Protein AF-A0A940UU34-F1 (afdb_monomer)

Secondary structure (DSSP, 8-state):
------------PPEEP-----SS-EEEEEEEEEHHHHHHHTTT-HHHHHHHH---EEE-SSEEEEEESSGGGGHHHHHHHHHTT--SSSSSP-EEEEEEEEETTEEE----S---S-EEEEE-TT--EEEEETTSPP------

Sequence (144 aa):
METSETTVIPQDRMILFLPVELGIVITCNTLLVKMESLHQKCNGDLLGFFKETGCCWDMNGTLCSAAAMTLGDLDECFEALGRRGMQCASAPVDFYVVSQAASPSGWESCCETLDDGEIEYYHDEDHRPCARLKTAPIRERRSL

Structure (mmCIF, N/CA/C/O backbone):
data_AF-A0A940UU34-F1
#
_entry.id   AF-A0A940UU34-F1
#
loop_
_atom_site.group_PDB
_atom_site.id
_atom_site.type_symbol
_atom_site.label_atom_id
_atom_site.label_alt_id
_atom_site.label_comp_id
_atom_site.label_asym_id
_atom_site.lab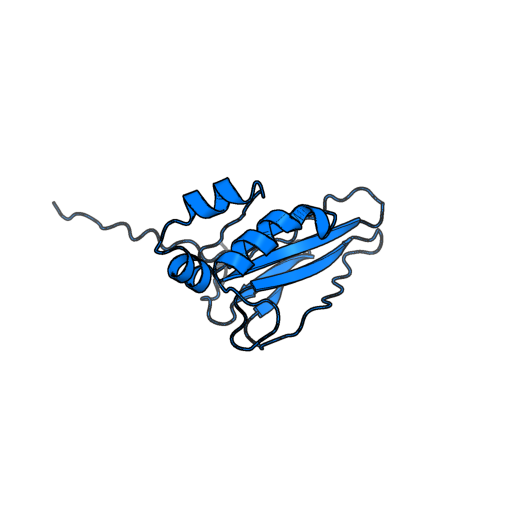el_entity_id
_atom_site.label_seq_id
_atom_site.pdbx_PDB_ins_code
_atom_site.Cartn_x
_atom_site.Cartn_y
_atom_site.Cartn_z
_atom_site.occupancy
_atom_site.B_iso_or_equiv
_atom_site.auth_seq_id
_atom_site.auth_comp_id
_atom_site.auth_asym_id
_atom_site.auth_atom_id
_atom_site.pdbx_PDB_model_num
ATOM 1 N N . MET A 1 1 ? 10.502 -2.574 43.153 1.00 38.62 1 MET A N 1
ATOM 2 C CA . MET A 1 1 ? 10.464 -3.365 41.909 1.00 38.62 1 MET A CA 1
ATOM 3 C C . MET A 1 1 ? 9.564 -2.586 40.973 1.00 38.62 1 MET A C 1
ATOM 5 O O . MET A 1 1 ? 8.355 -2.724 41.053 1.00 38.62 1 MET A O 1
ATOM 9 N N . GLU A 1 2 ? 10.139 -1.635 40.242 1.00 35.12 2 GLU A N 1
ATOM 10 C CA . GLU A 1 2 ? 9.393 -0.816 39.284 1.00 35.12 2 GLU A CA 1
ATOM 11 C C . GLU A 1 2 ? 9.433 -1.543 37.944 1.00 35.12 2 GLU A C 1
ATOM 13 O O . GLU A 1 2 ? 10.502 -1.851 37.417 1.00 35.12 2 GLU A O 1
ATOM 18 N N . THR A 1 3 ? 8.259 -1.917 37.449 1.00 40.69 3 THR A N 1
ATOM 19 C CA . THR A 1 3 ? 8.083 -2.487 36.120 1.00 40.69 3 THR A CA 1
ATOM 20 C C . THR A 1 3 ? 8.267 -1.365 35.112 1.00 40.69 3 THR A C 1
ATOM 22 O O . THR A 1 3 ? 7.360 -0.563 34.908 1.00 40.69 3 THR A O 1
ATOM 25 N N . SER A 1 4 ? 9.449 -1.289 34.502 1.00 41.03 4 SER A N 1
ATOM 26 C CA . SER A 1 4 ? 9.652 -0.484 33.302 1.00 41.03 4 SER A CA 1
ATOM 27 C C . SER A 1 4 ? 8.751 -1.036 32.203 1.00 41.03 4 SER A C 1
ATOM 29 O O . SER A 1 4 ? 9.081 -2.035 31.559 1.00 41.03 4 SER A O 1
ATOM 31 N N . GLU A 1 5 ? 7.598 -0.402 32.004 1.00 41.56 5 GLU A N 1
ATOM 32 C CA . GLU A 1 5 ? 6.818 -0.553 30.784 1.00 41.56 5 GLU A CA 1
ATOM 33 C C . GLU A 1 5 ? 7.712 -0.099 29.633 1.00 41.56 5 GLU A C 1
ATOM 35 O O . GLU A 1 5 ? 7.965 1.084 29.413 1.00 41.56 5 GLU A O 1
ATOM 40 N N . THR A 1 6 ? 8.290 -1.076 28.940 1.00 35.28 6 THR A N 1
ATOM 41 C CA . THR A 1 6 ? 8.998 -0.822 27.695 1.00 35.28 6 THR A CA 1
ATOM 42 C C . THR A 1 6 ? 7.917 -0.571 26.663 1.00 35.28 6 THR A C 1
ATOM 44 O O . THR A 1 6 ? 7.413 -1.507 26.047 1.00 35.28 6 THR A O 1
ATOM 47 N N . THR A 1 7 ? 7.510 0.687 26.514 1.00 36.75 7 THR A N 1
ATOM 48 C CA . THR A 1 7 ? 6.676 1.109 25.394 1.00 36.75 7 THR A CA 1
ATOM 49 C C . THR A 1 7 ? 7.500 0.884 24.134 1.00 36.75 7 THR A C 1
ATOM 51 O O . THR A 1 7 ? 8.346 1.699 23.764 1.00 36.75 7 THR A O 1
ATOM 54 N N . VAL A 1 8 ? 7.318 -0.277 23.506 1.00 37.50 8 VAL A N 1
ATOM 55 C CA . VAL A 1 8 ? 7.815 -0.539 22.160 1.00 37.50 8 VAL A CA 1
ATOM 56 C C . VAL A 1 8 ? 7.022 0.396 21.265 1.00 37.50 8 VAL A C 1
ATOM 58 O O . VAL A 1 8 ? 5.910 0.077 20.863 1.00 37.50 8 VAL A O 1
ATOM 61 N N . ILE A 1 9 ? 7.560 1.589 21.019 1.00 43.22 9 ILE A N 1
ATOM 62 C CA . ILE A 1 9 ? 7.050 2.469 19.974 1.00 43.22 9 ILE A CA 1
ATOM 63 C C . ILE A 1 9 ? 7.195 1.655 18.681 1.00 43.22 9 ILE A C 1
ATOM 65 O O . ILE A 1 9 ? 8.337 1.320 18.331 1.00 43.22 9 ILE A O 1
ATOM 69 N N . PRO A 1 10 ? 6.094 1.272 18.004 1.00 42.56 10 PRO A N 1
ATOM 70 C CA . PRO A 1 10 ? 6.175 0.677 16.680 1.00 42.56 10 PRO A CA 1
ATOM 71 C C . PRO A 1 10 ? 6.988 1.651 15.840 1.00 42.56 10 PRO A C 1
ATOM 73 O O . PRO A 1 10 ? 6.679 2.838 15.776 1.00 42.56 10 PRO A O 1
ATOM 76 N N . GLN A 1 11 ? 8.134 1.196 15.349 1.00 48.06 11 GLN A N 1
ATOM 77 C CA . GLN A 1 11 ? 9.069 2.082 14.682 1.00 48.06 11 GLN A CA 1
ATOM 78 C C . GLN A 1 11 ? 8.444 2.500 13.359 1.00 48.06 11 GLN A C 1
ATOM 80 O O . GLN A 1 11 ? 8.563 1.711 12.430 1.00 48.06 11 GLN A O 1
ATOM 85 N N . ASP A 1 12 ? 7.849 3.700 13.296 1.00 50.97 12 ASP A N 1
ATOM 86 C CA . ASP A 1 12 ? 7.431 4.396 12.068 1.00 50.97 12 ASP A CA 1
ATOM 87 C C . ASP A 1 12 ? 8.623 4.529 11.123 1.00 50.97 12 ASP A C 1
ATOM 89 O O . ASP A 1 12 ? 9.377 5.503 11.110 1.00 50.97 12 ASP A O 1
ATOM 93 N N . ARG A 1 13 ? 8.869 3.437 10.406 1.00 52.34 13 ARG A N 1
ATOM 94 C CA . ARG A 1 13 ? 9.904 3.292 9.390 1.00 52.34 13 ARG A CA 1
ATOM 95 C C . ARG A 1 13 ? 9.350 3.763 8.054 1.00 52.34 13 ARG A C 1
ATOM 97 O O . ARG A 1 13 ? 8.184 4.079 7.900 1.00 52.34 13 ARG A O 1
ATOM 104 N N . MET A 1 14 ? 10.212 3.832 7.069 1.00 57.31 14 MET A N 1
ATOM 105 C CA . MET A 1 14 ? 9.874 4.192 5.698 1.00 57.31 14 MET A CA 1
ATOM 106 C C . MET A 1 14 ? 9.458 2.906 4.977 1.00 57.31 14 MET A C 1
ATOM 108 O O . MET A 1 14 ? 10.120 1.890 5.192 1.00 57.31 14 MET A O 1
ATOM 112 N N . ILE A 1 15 ? 8.385 2.910 4.176 1.00 61.50 15 ILE A N 1
ATOM 113 C CA . ILE A 1 15 ? 8.103 1.751 3.312 1.00 61.50 15 ILE A CA 1
ATOM 114 C C . ILE A 1 15 ? 8.995 1.858 2.084 1.00 61.50 15 ILE A C 1
ATOM 116 O O . ILE A 1 15 ? 8.912 2.842 1.346 1.00 61.50 15 ILE A O 1
ATOM 120 N N . LEU A 1 16 ? 9.853 0.855 1.906 1.00 56.16 16 LEU A N 1
ATOM 121 C CA . LEU A 1 16 ? 10.743 0.720 0.760 1.00 56.16 16 LEU A CA 1
ATOM 122 C C . LEU A 1 16 ? 9.985 0.078 -0.397 1.00 56.16 16 LEU A C 1
ATOM 124 O O . LEU A 1 16 ? 9.414 -1.002 -0.255 1.00 56.16 16 LEU A O 1
ATOM 128 N N . PHE A 1 17 ? 10.034 0.710 -1.563 1.00 61.88 17 PHE A N 1
ATOM 129 C CA . PHE A 1 17 ? 9.536 0.097 -2.786 1.00 61.88 17 PHE A CA 1
ATOM 130 C C . PHE A 1 17 ? 10.624 -0.825 -3.351 1.00 61.88 17 PHE A C 1
ATOM 132 O O . PHE A 1 17 ? 11.731 -0.378 -3.650 1.00 61.88 17 PHE A O 1
ATOM 139 N N . LEU A 1 18 ? 10.340 -2.124 -3.467 1.00 54.25 18 LEU A N 1
ATOM 140 C CA . LEU A 1 18 ? 11.305 -3.109 -3.965 1.00 54.25 18 LEU A CA 1
ATOM 141 C C . LEU A 1 18 ? 11.111 -3.377 -5.463 1.00 54.25 18 LEU A C 1
ATOM 143 O O . LEU A 1 18 ? 10.117 -3.981 -5.862 1.00 54.25 18 LEU A O 1
ATOM 147 N N . PRO A 1 19 ? 12.104 -3.033 -6.287 1.00 49.25 19 PRO A N 1
ATOM 148 C CA . PRO A 1 19 ? 12.488 -3.842 -7.431 1.00 49.25 19 PRO A CA 1
ATOM 149 C C . PRO A 1 19 ? 13.907 -4.403 -7.252 1.00 49.25 19 PRO A C 1
ATOM 151 O O . PRO A 1 19 ? 14.810 -3.759 -6.717 1.00 49.25 19 PRO A O 1
ATOM 154 N N . VAL A 1 20 ? 14.092 -5.639 -7.714 1.00 41.19 20 VAL A N 1
ATOM 155 C CA . VAL A 1 20 ? 15.395 -6.308 -7.812 1.00 41.19 20 VAL A CA 1
ATOM 156 C C . VAL A 1 20 ? 16.096 -5.801 -9.075 1.00 41.19 20 VAL A C 1
ATOM 158 O O . VAL A 1 20 ? 15.533 -5.866 -10.165 1.00 41.19 20 VAL A O 1
ATOM 161 N N . GLU A 1 21 ? 17.318 -5.291 -8.948 1.00 40.53 21 GLU A N 1
ATOM 162 C CA . GLU A 1 21 ? 18.113 -4.773 -10.066 1.00 40.53 21 GLU A CA 1
ATOM 163 C C . GLU A 1 21 ? 18.586 -5.934 -10.970 1.00 40.53 21 GLU A C 1
ATOM 165 O O . GLU A 1 21 ? 19.410 -6.750 -10.562 1.00 40.53 21 GLU A O 1
ATOM 170 N N . LEU A 1 22 ? 18.042 -6.053 -12.191 1.00 38.97 22 LEU A N 1
ATOM 171 C CA . LEU A 1 22 ? 18.393 -7.129 -13.144 1.00 38.97 22 LEU A CA 1
ATOM 172 C C . LEU A 1 22 ? 18.857 -6.625 -14.527 1.00 38.97 22 LEU A C 1
ATOM 174 O O . LEU A 1 22 ? 18.991 -7.418 -15.456 1.00 38.97 22 LEU A O 1
ATOM 178 N N . GLY A 1 23 ? 19.105 -5.321 -14.700 1.00 40.97 23 GLY A N 1
ATOM 179 C CA . GLY A 1 23 ? 19.539 -4.754 -15.992 1.00 40.97 23 GLY A CA 1
ATOM 180 C C . GLY A 1 23 ? 18.459 -4.742 -17.089 1.00 40.97 23 GLY A C 1
ATOM 181 O O . GLY A 1 23 ? 18.763 -4.503 -18.255 1.00 40.97 23 GLY A O 1
ATOM 182 N N . ILE A 1 24 ? 17.201 -4.980 -16.714 1.00 50.72 24 ILE A N 1
ATOM 183 C CA . ILE A 1 24 ? 15.990 -4.879 -17.538 1.00 50.72 24 ILE A CA 1
ATOM 184 C C . ILE A 1 24 ? 15.031 -3.884 -16.881 1.00 50.72 24 ILE A C 1
ATOM 186 O O . ILE A 1 24 ? 15.073 -3.717 -15.663 1.00 50.72 24 ILE A O 1
ATOM 190 N N . VAL A 1 25 ? 14.175 -3.225 -17.671 1.00 55.81 25 VAL A N 1
ATOM 191 C CA . VAL A 1 25 ? 13.128 -2.368 -17.099 1.00 55.81 25 VAL A CA 1
ATOM 192 C C . VAL A 1 25 ? 12.129 -3.256 -16.367 1.00 55.81 25 VAL A C 1
ATOM 194 O O . VAL A 1 25 ? 11.468 -4.083 -16.995 1.00 55.81 25 VAL A O 1
ATOM 197 N N . ILE A 1 26 ? 12.043 -3.101 -15.047 1.00 64.56 26 ILE A N 1
ATOM 198 C CA . ILE A 1 26 ? 11.063 -3.797 -14.209 1.00 64.56 26 ILE A CA 1
ATOM 199 C C . ILE A 1 26 ? 10.147 -2.745 -13.614 1.00 64.56 26 ILE A C 1
ATOM 201 O O . ILE A 1 26 ? 10.607 -1.835 -12.923 1.00 64.56 26 ILE A O 1
ATOM 205 N N . THR A 1 27 ? 8.853 -2.889 -13.882 1.00 68.06 27 THR A N 1
ATOM 206 C CA . THR A 1 27 ? 7.817 -2.142 -13.179 1.00 68.06 27 THR A CA 1
ATOM 207 C C . THR A 1 27 ? 7.360 -2.959 -11.979 1.00 68.06 27 THR A C 1
ATOM 209 O O . THR A 1 27 ? 6.951 -4.107 -12.135 1.00 68.06 27 THR A O 1
ATOM 212 N N . CYS A 1 28 ? 7.423 -2.368 -10.791 1.00 74.81 28 CYS A N 1
ATOM 213 C CA . CYS A 1 28 ? 6.833 -2.917 -9.579 1.00 74.81 28 CYS A CA 1
ATOM 214 C C . CYS A 1 28 ? 5.657 -2.044 -9.148 1.00 74.81 28 CYS A C 1
ATOM 216 O O . CYS A 1 28 ? 5.756 -0.820 -9.116 1.00 74.81 28 CYS A O 1
ATOM 218 N N . ASN A 1 29 ? 4.557 -2.688 -8.782 1.00 80.56 29 ASN A N 1
ATOM 219 C CA . ASN A 1 29 ? 3.387 -2.074 -8.179 1.00 80.56 29 ASN A CA 1
ATOM 220 C C . ASN A 1 29 ? 3.463 -2.283 -6.671 1.00 80.56 29 ASN A C 1
ATOM 222 O O . ASN A 1 29 ? 3.814 -3.366 -6.209 1.00 80.56 29 ASN A O 1
ATOM 226 N N . THR A 1 30 ? 3.139 -1.260 -5.894 1.00 85.12 30 THR A N 1
ATOM 227 C CA . THR A 1 30 ? 3.104 -1.346 -4.436 1.00 85.12 30 THR A CA 1
ATOM 228 C C . THR A 1 30 ? 1.787 -0.815 -3.918 1.00 85.12 30 THR A C 1
ATOM 230 O O . THR A 1 30 ? 1.474 0.363 -4.067 1.00 85.12 30 THR A O 1
ATOM 233 N N . LEU A 1 31 ? 1.031 -1.695 -3.277 1.00 86.81 31 LEU A N 1
ATOM 234 C CA . LEU A 1 31 ? -0.141 -1.350 -2.496 1.00 86.81 31 LEU A CA 1
ATOM 235 C C . LEU A 1 31 ? 0.320 -0.807 -1.144 1.00 86.81 31 LEU A C 1
ATOM 237 O O . LEU A 1 31 ? 1.014 -1.510 -0.421 1.00 86.81 31 LEU A O 1
ATOM 241 N N . LEU A 1 32 ? -0.062 0.420 -0.804 1.00 87.50 32 LEU A N 1
ATOM 242 C CA . LEU A 1 32 ? 0.175 1.055 0.492 1.00 87.50 32 LEU A CA 1
ATOM 243 C C . LEU A 1 32 ? -1.156 1.207 1.221 1.00 87.50 32 LEU A C 1
ATOM 245 O O . LEU A 1 32 ? -2.075 1.812 0.680 1.00 87.50 32 LEU A O 1
ATOM 249 N N . VAL A 1 33 ? -1.265 0.726 2.454 1.00 88.62 33 VAL A N 1
ATOM 250 C CA . VAL A 1 33 ? -2.505 0.788 3.241 1.00 88.62 33 VAL A CA 1
ATOM 251 C C . VAL A 1 33 ? -2.240 1.488 4.569 1.00 88.62 33 VAL A C 1
ATOM 253 O O . VAL A 1 33 ? -1.267 1.172 5.258 1.00 88.62 33 VAL A O 1
ATOM 256 N N . LYS A 1 34 ? -3.122 2.418 4.957 1.00 88.38 34 LYS A N 1
ATOM 257 C CA . LYS A 1 34 ? -3.067 3.074 6.272 1.00 88.38 34 LYS A CA 1
ATOM 258 C C . LYS A 1 34 ? -3.373 2.056 7.370 1.00 88.38 34 LYS A C 1
ATOM 260 O O . LYS A 1 34 ? -4.451 1.460 7.388 1.00 88.38 34 LYS A O 1
ATOM 265 N N . MET A 1 35 ? -2.437 1.871 8.301 1.00 88.62 35 MET A N 1
ATOM 266 C CA . MET A 1 35 ? -2.570 0.874 9.371 1.00 88.62 35 MET A CA 1
ATOM 267 C C . MET A 1 35 ? -3.761 1.157 10.281 1.00 88.62 35 MET A C 1
ATOM 269 O O . MET A 1 35 ? -4.457 0.225 10.673 1.00 88.62 35 MET A O 1
ATOM 273 N N . GLU A 1 36 ? -4.027 2.428 10.587 1.00 88.25 36 GLU A N 1
ATOM 274 C CA . GLU A 1 36 ? -5.172 2.815 11.412 1.00 88.25 36 GLU A CA 1
ATOM 275 C C . GLU A 1 36 ? -6.502 2.432 10.748 1.00 88.25 36 GLU A C 1
ATOM 277 O O . GLU A 1 36 ? -7.305 1.728 11.365 1.00 88.25 36 GLU A O 1
ATOM 282 N N . SER A 1 37 ? -6.708 2.817 9.480 1.00 89.06 37 SER A N 1
ATOM 283 C CA . SER A 1 37 ? -7.902 2.437 8.715 1.00 89.06 37 SER A CA 1
ATOM 284 C C . SER A 1 37 ? -8.058 0.921 8.665 1.00 89.06 37 SER A C 1
ATOM 286 O O . SER A 1 37 ? -9.122 0.396 8.991 1.00 89.06 37 SER A O 1
ATOM 288 N N . LEU A 1 38 ? -6.990 0.194 8.321 1.00 91.31 38 LEU A N 1
ATOM 289 C CA . LEU A 1 38 ? -7.034 -1.263 8.239 1.00 91.31 38 LEU A CA 1
ATOM 290 C C . LEU A 1 38 ? -7.385 -1.896 9.591 1.00 91.31 38 LEU A C 1
ATOM 292 O O . LEU A 1 38 ? -8.247 -2.768 9.660 1.00 91.31 38 LEU A O 1
ATOM 296 N N . HIS A 1 39 ? -6.777 -1.427 10.681 1.00 91.50 39 HIS A N 1
ATOM 297 C CA . HIS A 1 39 ? -7.055 -1.917 12.028 1.00 91.50 39 HIS A CA 1
ATOM 298 C C . HIS A 1 39 ? -8.519 -1.689 12.424 1.00 91.50 39 HIS A C 1
ATOM 300 O O . HIS A 1 39 ? -9.166 -2.605 12.936 1.00 91.50 39 HIS A O 1
ATOM 306 N N . GLN A 1 40 ? -9.064 -0.499 12.155 1.00 90.81 40 GLN A N 1
ATOM 307 C CA . GLN A 1 40 ? -10.470 -0.184 12.415 1.00 90.81 40 GLN A CA 1
ATOM 308 C C . GLN A 1 40 ? -11.406 -1.084 11.597 1.00 90.81 40 GLN A C 1
ATOM 310 O O . GLN A 1 40 ? -12.335 -1.671 12.149 1.00 90.81 40 GLN A O 1
ATOM 315 N N . LYS A 1 41 ? -11.146 -1.245 10.295 1.00 91.25 41 LYS A N 1
ATOM 316 C CA . LYS A 1 41 ? -11.991 -2.053 9.402 1.00 91.25 41 LYS A CA 1
ATOM 317 C C . LYS A 1 41 ? -11.887 -3.558 9.659 1.00 91.25 41 LYS A C 1
ATOM 319 O O . LYS A 1 41 ? -12.848 -4.282 9.417 1.00 91.25 41 LYS A O 1
ATOM 324 N N . CYS A 1 42 ? -10.754 -4.026 10.178 1.00 90.38 42 CYS A N 1
ATOM 325 C CA . CYS A 1 42 ? -10.540 -5.418 10.576 1.00 90.38 42 CYS A CA 1
ATOM 326 C C . CYS A 1 42 ? -10.948 -5.711 12.028 1.00 90.38 42 CYS A C 1
ATOM 328 O O . CYS A 1 42 ? -10.722 -6.826 12.490 1.00 90.38 42 CYS A O 1
ATOM 330 N N . ASN A 1 43 ? -11.509 -4.747 12.773 1.00 90.44 43 ASN A N 1
ATOM 331 C CA . ASN A 1 43 ? -11.778 -4.883 14.213 1.00 90.44 43 ASN A CA 1
ATOM 332 C C . ASN A 1 43 ? -10.550 -5.387 15.009 1.00 90.44 43 ASN A C 1
ATOM 334 O O . ASN A 1 43 ? -10.682 -6.165 15.952 1.00 90.44 43 ASN A O 1
ATOM 338 N N . GLY A 1 44 ? -9.349 -4.973 14.597 1.00 88.62 44 GLY A N 1
ATOM 339 C CA . GLY A 1 44 ? -8.072 -5.391 15.179 1.00 88.62 44 GLY A CA 1
ATOM 340 C C . GLY A 1 44 ? -7.483 -6.713 14.666 1.00 88.62 44 GLY A C 1
ATOM 341 O O . GLY A 1 44 ? -6.331 -7.005 14.980 1.00 88.62 44 GLY A O 1
ATOM 342 N N . ASP A 1 45 ? -8.190 -7.497 13.843 1.00 91.88 45 ASP A N 1
ATOM 343 C CA . ASP A 1 45 ? -7.671 -8.768 13.306 1.00 91.88 45 ASP A CA 1
ATOM 344 C C . ASP A 1 45 ? -6.825 -8.583 12.031 1.00 91.88 45 ASP A C 1
ATOM 346 O O . ASP A 1 45 ? -7.206 -8.950 10.917 1.00 91.88 45 ASP A O 1
ATOM 350 N N . LEU A 1 46 ? -5.645 -7.983 12.196 1.00 90.38 46 LEU A N 1
ATOM 351 C CA . LEU A 1 46 ? -4.701 -7.771 11.093 1.00 90.38 46 LEU A CA 1
ATOM 352 C C . LEU A 1 46 ? -4.072 -9.083 10.598 1.00 90.38 46 LEU A C 1
ATOM 354 O O . LEU A 1 46 ? -3.873 -9.266 9.400 1.00 90.38 46 LEU A O 1
ATOM 358 N N . LEU A 1 47 ? -3.790 -10.025 11.504 1.00 90.56 47 LEU A N 1
ATOM 359 C CA . LEU A 1 47 ? -3.196 -11.315 11.138 1.00 90.56 47 LEU A CA 1
ATOM 360 C C . LEU A 1 47 ? -4.154 -12.176 10.310 1.00 90.56 47 LEU A C 1
ATOM 362 O O . LEU A 1 47 ? -3.701 -12.861 9.392 1.00 90.56 47 LEU A O 1
ATOM 366 N N . GLY A 1 48 ? -5.453 -12.154 10.624 1.00 90.69 48 GLY A N 1
ATOM 367 C CA . GLY A 1 48 ? -6.482 -12.798 9.813 1.00 90.69 48 GLY A CA 1
ATOM 368 C C . GLY A 1 48 ? -6.539 -12.209 8.407 1.00 90.69 48 GLY A C 1
ATOM 369 O O . GLY A 1 48 ? -6.512 -12.962 7.436 1.00 90.69 48 GLY A O 1
ATOM 370 N N . PHE A 1 49 ? -6.505 -10.876 8.293 1.00 92.50 49 PHE A N 1
ATOM 371 C CA . PHE A 1 49 ? -6.447 -10.190 7.000 1.00 92.50 49 PHE A CA 1
ATOM 372 C C . PHE A 1 49 ? -5.216 -10.593 6.173 1.00 92.50 49 PHE A C 1
ATOM 374 O O . PHE A 1 49 ? -5.369 -11.021 5.033 1.00 92.50 49 PHE A O 1
ATOM 381 N N . PHE A 1 50 ? -4.004 -10.547 6.734 1.00 91.31 50 PHE A N 1
ATOM 382 C CA . PHE A 1 50 ? -2.796 -10.885 5.967 1.00 91.31 50 PHE A CA 1
ATOM 383 C C . PHE A 1 50 ? -2.796 -12.340 5.475 1.00 91.31 50 PHE A C 1
ATOM 385 O O . PHE A 1 50 ? -2.382 -12.611 4.349 1.00 91.31 50 PHE A O 1
ATOM 392 N N . LYS A 1 51 ? -3.312 -13.275 6.285 1.00 90.12 51 LYS A N 1
ATOM 393 C CA . LYS A 1 51 ? -3.461 -14.686 5.890 1.00 90.12 51 LYS A CA 1
ATOM 394 C C . LYS A 1 51 ? -4.490 -14.889 4.781 1.00 90.12 51 LYS A C 1
ATOM 396 O O . LYS A 1 51 ? -4.295 -15.778 3.961 1.00 90.12 51 LYS A O 1
ATOM 401 N N . GLU A 1 52 ? -5.568 -14.105 4.776 1.00 90.75 52 GLU A N 1
ATOM 402 C CA . GLU A 1 52 ? -6.609 -14.144 3.740 1.00 90.75 52 GLU A CA 1
ATOM 403 C C . GLU A 1 52 ? -6.055 -13.729 2.374 1.00 90.75 52 GLU A C 1
ATOM 405 O O . GLU A 1 52 ? -6.430 -14.324 1.374 1.00 90.75 52 GLU A O 1
ATOM 410 N N . THR A 1 53 ? -5.168 -12.731 2.339 1.00 87.62 53 THR A N 1
ATOM 411 C CA . THR A 1 53 ? -4.713 -12.114 1.081 1.00 87.62 53 THR A CA 1
ATOM 412 C C . THR A 1 53 ? -3.598 -12.849 0.346 1.00 87.62 53 THR A C 1
ATOM 414 O O . THR A 1 53 ? -3.285 -12.466 -0.773 1.00 87.62 53 THR A O 1
ATOM 417 N N . GLY A 1 54 ? -2.889 -13.782 0.993 1.00 80.31 54 GLY A N 1
ATOM 418 C CA . GLY A 1 54 ? -1.728 -14.471 0.403 1.00 80.31 54 GLY A CA 1
ATOM 419 C C . GLY A 1 54 ? -0.504 -13.590 0.070 1.00 80.31 54 GLY A C 1
ATOM 420 O O . GLY A 1 54 ? 0.587 -14.123 -0.129 1.00 80.31 54 GLY A O 1
ATOM 421 N N . CYS A 1 55 ? -0.655 -12.262 0.052 1.00 85.00 55 CYS A N 1
ATOM 422 C CA . CYS A 1 55 ? 0.384 -11.279 -0.227 1.00 85.00 55 CYS A CA 1
ATOM 423 C C . CYS A 1 55 ? 1.459 -11.248 0.883 1.00 85.00 55 CYS A C 1
ATOM 425 O O . CYS A 1 55 ? 1.176 -11.424 2.073 1.00 85.00 55 CYS A O 1
ATOM 427 N N . CYS A 1 56 ? 2.703 -10.944 0.507 1.00 84.94 56 CYS A N 1
ATOM 428 C CA . CYS A 1 56 ? 3.761 -10.620 1.464 1.00 84.94 56 CYS A CA 1
ATOM 429 C C . CYS A 1 56 ? 3.625 -9.159 1.903 1.00 84.94 56 CYS A C 1
ATOM 431 O O . CYS A 1 56 ? 3.828 -8.254 1.095 1.00 84.94 56 CYS A O 1
ATOM 433 N N . TRP A 1 57 ? 3.308 -8.945 3.181 1.00 85.94 57 TRP A N 1
ATOM 434 C CA . TRP A 1 57 ? 3.12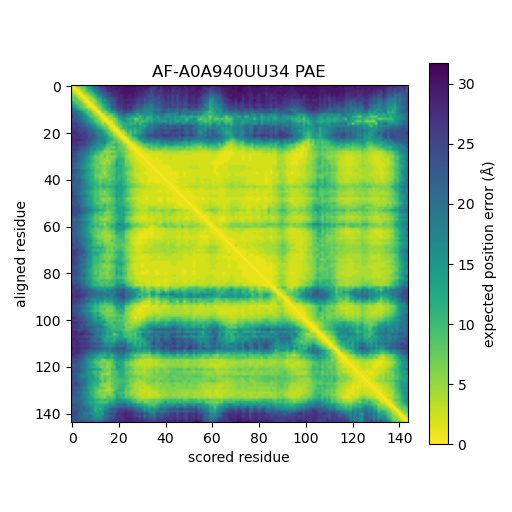6 -7.613 3.753 1.00 85.94 57 TRP A CA 1
ATOM 435 C C . TRP A 1 57 ? 4.353 -7.153 4.542 1.00 85.94 57 TRP A C 1
ATOM 437 O O . TRP A 1 57 ? 4.821 -7.860 5.436 1.00 85.94 57 TRP A O 1
ATOM 447 N N . ASP A 1 58 ? 4.828 -5.944 4.252 1.00 85.12 58 ASP A N 1
ATOM 448 C CA . ASP A 1 58 ? 5.753 -5.196 5.105 1.00 85.12 58 ASP A CA 1
ATOM 449 C C . ASP A 1 58 ? 4.985 -4.156 5.929 1.00 85.12 58 ASP A C 1
ATOM 451 O O . ASP A 1 58 ? 3.995 -3.590 5.465 1.00 85.12 58 ASP A O 1
ATOM 455 N N . MET A 1 59 ? 5.420 -3.906 7.161 1.00 82.50 59 MET A N 1
ATOM 456 C CA . MET A 1 59 ? 4.739 -3.021 8.107 1.00 82.50 59 MET A CA 1
ATOM 457 C C . MET A 1 59 ? 5.740 -2.097 8.779 1.00 82.50 59 MET A C 1
ATOM 459 O O . MET A 1 59 ? 6.760 -2.541 9.307 1.00 82.50 59 MET A O 1
ATOM 463 N N . ASN A 1 60 ? 5.394 -0.815 8.855 1.00 73.19 60 ASN A N 1
ATOM 464 C CA . ASN A 1 60 ? 6.219 0.179 9.526 1.00 73.19 60 ASN A CA 1
ATOM 465 C C . ASN A 1 60 ? 5.526 0.831 10.734 1.00 73.19 60 ASN A C 1
ATOM 467 O O . ASN A 1 60 ? 6.133 1.679 11.352 1.00 73.19 60 ASN A O 1
ATOM 471 N N . GLY A 1 61 ? 4.288 0.471 11.085 1.00 75.62 61 GLY A N 1
ATOM 472 C CA . GLY A 1 61 ? 3.538 1.083 12.194 1.00 75.62 61 GLY A CA 1
ATOM 473 C C . GLY A 1 61 ? 2.388 1.980 11.732 1.00 75.62 61 GLY A C 1
ATOM 474 O O . GLY A 1 61 ? 1.260 1.785 12.177 1.00 75.62 61 GLY A O 1
ATOM 475 N N . THR A 1 62 ? 2.636 2.882 10.784 1.00 80.81 62 THR A N 1
ATOM 476 C CA . THR A 1 62 ? 1.642 3.818 10.217 1.00 80.81 62 THR A CA 1
ATOM 477 C C . THR A 1 62 ? 1.075 3.353 8.878 1.00 80.81 62 THR A C 1
ATOM 479 O O . THR A 1 62 ? -0.092 3.593 8.562 1.00 80.81 62 THR A O 1
ATOM 482 N N . LEU A 1 63 ? 1.883 2.640 8.107 1.00 86.19 63 LEU A N 1
ATOM 483 C CA . LEU A 1 63 ? 1.563 2.031 6.830 1.00 86.19 63 LEU A CA 1
ATOM 484 C C . LEU A 1 63 ? 1.903 0.537 6.858 1.00 86.19 63 LEU A C 1
ATOM 486 O O . LEU A 1 63 ? 2.785 0.064 7.583 1.00 86.19 63 LEU A O 1
ATOM 490 N N . CYS A 1 64 ? 1.208 -0.207 6.013 1.00 87.81 64 CYS A N 1
ATOM 491 C CA . CYS A 1 64 ? 1.666 -1.504 5.546 1.00 87.81 64 CYS A CA 1
ATOM 492 C C . CYS A 1 64 ? 1.665 -1.525 4.025 1.00 87.81 64 CYS A C 1
ATOM 494 O O . CYS A 1 64 ? 0.990 -0.714 3.386 1.00 87.81 64 CYS A O 1
ATOM 496 N N . SER A 1 65 ? 2.453 -2.422 3.446 1.00 88.06 65 SER A N 1
ATOM 497 C CA . SER A 1 65 ? 2.551 -2.530 2.002 1.00 88.06 65 SER A CA 1
ATOM 498 C C . SER A 1 65 ? 2.722 -3.940 1.499 1.00 88.06 65 SER A C 1
ATOM 500 O O . SER A 1 65 ? 3.333 -4.763 2.172 1.00 88.06 65 SER A O 1
ATOM 502 N N . ALA A 1 66 ? 2.228 -4.172 0.292 1.00 88.50 66 ALA A N 1
ATOM 503 C CA . ALA A 1 66 ? 2.504 -5.361 -0.492 1.00 88.50 66 ALA A CA 1
ATOM 504 C C . ALA A 1 66 ? 3.026 -4.925 -1.863 1.00 88.50 66 ALA A C 1
ATOM 506 O O . ALA A 1 66 ? 2.467 -4.015 -2.480 1.00 88.50 66 ALA A O 1
ATOM 507 N N . ALA A 1 67 ? 4.098 -5.559 -2.330 1.00 84.50 67 ALA A N 1
ATOM 508 C CA . ALA A 1 67 ? 4.707 -5.275 -3.624 1.00 84.50 67 ALA A CA 1
ATOM 509 C C . ALA A 1 67 ? 4.515 -6.452 -4.585 1.00 84.50 67 ALA A C 1
ATOM 511 O O . ALA A 1 67 ? 4.558 -7.613 -4.179 1.00 84.50 67 ALA A O 1
ATOM 512 N N . ALA A 1 68 ? 4.332 -6.137 -5.862 1.00 83.44 68 ALA A N 1
ATOM 513 C CA . ALA A 1 68 ? 4.068 -7.095 -6.923 1.00 83.44 68 ALA A CA 1
ATOM 514 C C . ALA A 1 68 ? 4.629 -6.627 -8.270 1.00 83.44 68 ALA A C 1
ATOM 516 O O . ALA A 1 68 ? 4.781 -5.430 -8.507 1.00 83.44 68 ALA A O 1
ATOM 517 N N . MET A 1 69 ? 4.892 -7.559 -9.189 1.00 78.81 69 MET A N 1
ATOM 518 C CA . MET A 1 69 ? 5.322 -7.214 -10.553 1.00 78.81 69 MET A CA 1
ATOM 519 C C . MET A 1 69 ? 4.145 -6.762 -11.421 1.00 78.81 69 MET A C 1
ATOM 521 O O . MET A 1 69 ? 4.296 -5.877 -12.259 1.00 78.81 69 MET A O 1
ATOM 525 N N . THR A 1 70 ? 2.957 -7.326 -11.208 1.00 82.75 70 THR A N 1
ATOM 526 C CA . THR A 1 70 ? 1.736 -6.927 -11.915 1.00 82.75 70 THR A CA 1
ATOM 527 C C . THR A 1 70 ? 0.647 -6.522 -10.928 1.00 82.75 70 THR A C 1
ATOM 529 O O . THR A 1 70 ? 0.661 -6.939 -9.774 1.00 82.75 70 THR A O 1
ATOM 532 N N . LEU A 1 71 ? -0.318 -5.711 -11.371 1.00 81.38 71 LEU A N 1
ATOM 533 C CA . LEU A 1 71 ? -1.485 -5.390 -10.543 1.00 81.38 71 LEU A CA 1
ATOM 534 C C . LEU A 1 71 ? -2.338 -6.628 -10.238 1.00 81.38 71 LEU A C 1
ATOM 536 O O . LEU A 1 71 ? -2.902 -6.699 -9.154 1.00 81.38 71 LEU A O 1
ATOM 540 N N . GLY A 1 72 ? -2.378 -7.606 -11.152 1.00 84.56 72 GLY A N 1
ATOM 541 C CA . GLY A 1 72 ? -3.144 -8.843 -10.967 1.00 84.56 72 GLY A CA 1
ATOM 542 C C . GLY A 1 72 ? -2.651 -9.690 -9.792 1.00 84.56 72 GLY A C 1
ATOM 543 O O . GLY A 1 72 ? -3.439 -10.354 -9.128 1.00 84.56 72 GLY A O 1
ATOM 544 N N . ASP A 1 73 ? -1.361 -9.606 -9.455 1.00 86.25 73 ASP A N 1
ATOM 545 C CA . ASP A 1 73 ? -0.814 -10.283 -8.270 1.00 86.25 73 ASP A CA 1
ATOM 546 C C . ASP A 1 73 ? -1.309 -9.650 -6.946 1.00 86.25 73 ASP A C 1
ATOM 548 O O . ASP A 1 73 ? -1.085 -10.208 -5.874 1.00 86.25 73 ASP A O 1
ATOM 552 N N . LEU A 1 74 ? -1.967 -8.484 -7.003 1.00 87.81 74 LEU A N 1
ATOM 553 C CA . LEU A 1 74 ? -2.577 -7.791 -5.863 1.00 87.81 74 LEU A CA 1
ATOM 554 C C . LEU A 1 74 ? -4.110 -7.924 -5.840 1.00 87.81 74 LEU A C 1
ATOM 556 O O . LEU A 1 74 ? -4.746 -7.329 -4.969 1.00 87.81 74 LEU A O 1
ATOM 560 N N . ASP A 1 75 ? -4.720 -8.699 -6.743 1.00 89.81 75 ASP A N 1
ATOM 5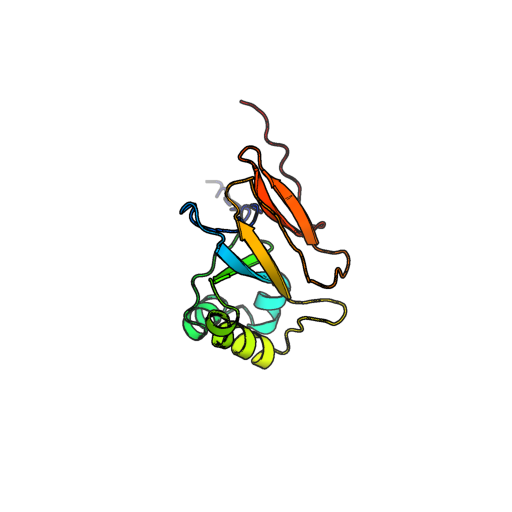61 C CA . ASP A 1 75 ? -6.183 -8.793 -6.860 1.00 89.81 75 ASP A CA 1
ATOM 562 C C . ASP A 1 75 ? -6.843 -9.288 -5.563 1.00 89.81 75 ASP A C 1
ATOM 564 O O . ASP A 1 75 ? -7.790 -8.668 -5.077 1.00 89.81 75 ASP A O 1
ATOM 568 N N . GLU A 1 76 ? -6.302 -10.334 -4.926 1.00 90.38 76 GLU A N 1
ATOM 569 C CA . GLU A 1 76 ? -6.813 -10.832 -3.635 1.00 90.38 76 GLU A CA 1
ATOM 570 C C . GLU A 1 76 ? -6.715 -9.766 -2.533 1.00 90.38 76 GLU A C 1
ATOM 572 O O . GLU A 1 76 ? -7.624 -9.608 -1.709 1.00 90.38 76 GLU A O 1
ATOM 577 N N . CYS A 1 77 ? -5.630 -8.988 -2.553 1.00 90.88 77 CYS A N 1
ATOM 578 C CA . CYS A 1 77 ? -5.422 -7.847 -1.677 1.00 90.88 77 CYS A CA 1
ATOM 579 C C . CYS A 1 77 ? -6.499 -6.758 -1.922 1.00 90.88 77 CYS A C 1
ATOM 581 O O . CYS A 1 77 ? -7.121 -6.282 -0.967 1.00 90.88 77 CYS A O 1
ATOM 583 N N . PHE A 1 78 ? -6.791 -6.404 -3.179 1.00 89.88 78 PHE A N 1
ATOM 584 C CA . PHE A 1 78 ? -7.834 -5.429 -3.526 1.00 89.88 78 PHE A CA 1
ATOM 585 C C . PHE A 1 78 ? -9.236 -5.894 -3.144 1.00 89.88 78 PHE A C 1
ATOM 587 O O . PHE A 1 78 ? -10.008 -5.121 -2.570 1.00 89.88 78 PHE A O 1
ATOM 594 N N . GLU A 1 79 ? -9.572 -7.155 -3.407 1.00 90.25 79 GLU A N 1
ATOM 595 C CA . GLU A 1 79 ? -10.865 -7.713 -3.026 1.00 90.25 79 GLU A CA 1
ATOM 596 C C . GLU A 1 79 ? -11.064 -7.698 -1.509 1.00 90.25 79 GLU A C 1
ATOM 598 O O . GLU A 1 79 ? -12.131 -7.311 -1.023 1.00 90.25 79 GLU A O 1
ATOM 603 N N . ALA A 1 80 ? -10.043 -8.092 -0.744 1.00 92.19 80 ALA A N 1
ATOM 604 C CA . ALA A 1 80 ? -10.110 -8.123 0.712 1.00 92.19 80 ALA A CA 1
ATOM 605 C C . ALA A 1 80 ? -10.296 -6.720 1.314 1.00 92.19 80 ALA A C 1
ATOM 607 O O . ALA A 1 80 ? -11.062 -6.565 2.274 1.00 92.19 80 ALA A O 1
ATOM 608 N N . LEU A 1 81 ? -9.639 -5.704 0.743 1.00 91.75 81 LEU A N 1
ATOM 609 C CA . LEU A 1 81 ? -9.820 -4.292 1.101 1.00 91.75 81 LEU A CA 1
ATOM 610 C C . LEU A 1 81 ? -11.220 -3.787 0.713 1.00 91.75 81 LEU A C 1
ATOM 612 O O . LEU A 1 81 ? -11.898 -3.1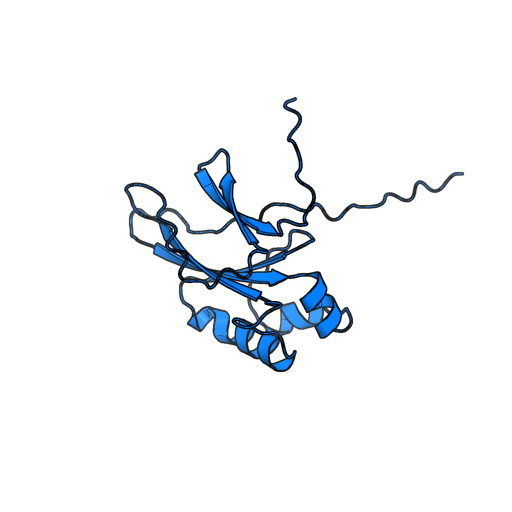47 1.521 1.00 91.75 81 LEU A O 1
ATOM 616 N N . GLY A 1 82 ? -11.703 -4.146 -0.479 1.00 89.25 82 GLY A N 1
ATOM 617 C CA . GLY A 1 82 ? -13.045 -3.809 -0.955 1.00 89.25 82 GLY A CA 1
ATOM 618 C C . GLY A 1 82 ? -14.154 -4.398 -0.077 1.00 89.25 82 GLY A C 1
ATOM 619 O O . GLY A 1 82 ? -15.079 -3.684 0.309 1.00 89.25 82 GLY A O 1
ATOM 620 N N . ARG A 1 83 ? -14.027 -5.666 0.346 1.00 91.50 83 ARG A N 1
ATOM 621 C CA . ARG A 1 83 ? -14.942 -6.320 1.309 1.00 91.50 83 ARG A CA 1
ATOM 622 C C . ARG A 1 83 ? -15.012 -5.591 2.655 1.00 91.50 83 ARG A C 1
ATOM 624 O O . ARG A 1 83 ? -16.030 -5.655 3.340 1.00 91.50 83 ARG A O 1
ATOM 631 N N . ARG A 1 84 ? -13.943 -4.883 3.020 1.00 91.19 84 ARG A N 1
ATOM 632 C CA . ARG A 1 84 ? -13.820 -4.072 4.241 1.00 91.19 84 ARG A CA 1
ATOM 633 C C . ARG A 1 84 ? -14.259 -2.619 4.042 1.00 91.19 84 ARG A C 1
ATOM 635 O O . ARG A 1 84 ? -14.197 -1.822 4.977 1.00 91.19 84 ARG A O 1
ATOM 642 N N . GLY A 1 85 ? -14.735 -2.271 2.847 1.00 88.56 85 GLY A N 1
ATOM 643 C CA . GLY A 1 85 ? -15.171 -0.921 2.507 1.00 88.56 85 GLY A CA 1
ATOM 644 C C . GLY A 1 85 ? -14.030 0.092 2.533 1.00 88.56 85 GLY A C 1
ATOM 645 O O . GLY A 1 85 ? -14.265 1.239 2.913 1.00 88.56 85 GLY A O 1
ATOM 646 N N . MET A 1 86 ? -12.809 -0.341 2.203 1.00 89.00 86 MET A N 1
ATOM 647 C CA . MET A 1 86 ? -11.657 0.541 2.023 1.00 89.00 86 MET A CA 1
ATOM 648 C C . MET A 1 86 ? -11.626 1.047 0.582 1.00 89.00 86 MET A C 1
ATOM 650 O O . MET A 1 86 ? -11.938 0.310 -0.355 1.00 89.00 86 MET A O 1
ATOM 654 N N . GLN A 1 87 ? -11.289 2.322 0.411 1.00 75.81 87 GLN A N 1
ATOM 655 C CA . GLN A 1 87 ? -11.463 3.051 -0.846 1.00 75.81 87 GLN A CA 1
ATOM 656 C C . GLN A 1 87 ? -10.102 3.455 -1.428 1.00 75.81 87 GLN A C 1
ATOM 658 O O . GLN A 1 87 ? -9.241 3.943 -0.697 1.00 75.81 87 GLN A O 1
ATOM 663 N N . CYS A 1 88 ? -9.935 3.299 -2.746 1.00 70.00 88 CYS A N 1
ATOM 664 C CA . CYS A 1 88 ? -8.698 3.641 -3.466 1.00 70.00 88 CYS A CA 1
ATOM 665 C C . CYS A 1 88 ? -8.662 5.090 -4.004 1.00 70.00 88 CYS A C 1
ATOM 667 O O . CYS A 1 88 ? -7.608 5.547 -4.432 1.00 70.00 88 CYS A O 1
ATOM 669 N N . ALA A 1 89 ? -9.802 5.798 -4.082 1.00 66.12 89 ALA A N 1
ATOM 670 C CA . ALA A 1 89 ? -9.921 6.994 -4.941 1.00 66.12 89 ALA A CA 1
ATOM 671 C C . ALA A 1 89 ? -10.761 8.168 -4.390 1.00 66.12 89 ALA A C 1
ATOM 673 O O . ALA A 1 89 ? -10.935 9.170 -5.081 1.00 66.12 89 ALA A O 1
ATOM 674 N N . SER A 1 90 ? -11.303 8.077 -3.177 1.00 58.19 90 SER A N 1
ATOM 675 C CA . SER A 1 90 ? -12.156 9.104 -2.551 1.00 58.19 90 SER A CA 1
ATOM 676 C C . SER A 1 90 ? -11.522 9.605 -1.259 1.00 58.19 90 SER A C 1
ATOM 678 O O . SER A 1 90 ? -10.825 8.856 -0.588 1.00 58.19 90 SER A O 1
ATOM 680 N N . ALA A 1 91 ? -11.764 10.867 -0.899 1.00 57.94 91 ALA A N 1
ATOM 681 C CA . ALA A 1 91 ? -11.279 11.418 0.361 1.00 57.94 91 ALA A CA 1
ATOM 682 C C . ALA A 1 91 ? -12.204 11.030 1.537 1.00 57.94 91 ALA A C 1
ATOM 684 O O . ALA A 1 91 ? -13.427 11.173 1.406 1.00 57.94 91 ALA A O 1
ATOM 685 N N . PRO A 1 92 ? -11.650 10.626 2.698 1.00 67.44 92 PRO A N 1
ATOM 686 C CA . PRO A 1 92 ? -10.241 10.267 2.921 1.00 67.44 92 PRO A CA 1
ATOM 687 C C . PRO A 1 92 ? -9.875 8.916 2.268 1.00 67.44 92 PRO A C 1
ATOM 689 O O . PRO A 1 92 ? -10.664 7.972 2.343 1.00 67.44 92 PRO A O 1
ATOM 692 N N . VAL A 1 93 ? -8.690 8.830 1.639 1.00 73.88 93 VAL A N 1
ATOM 693 C CA . VAL A 1 93 ? -8.220 7.618 0.936 1.00 73.88 93 VAL A CA 1
ATOM 694 C C . VAL A 1 93 ? -7.717 6.598 1.956 1.00 73.88 93 VAL A C 1
ATOM 696 O O . VAL A 1 93 ? -6.957 6.945 2.856 1.00 73.88 93 VAL A O 1
ATOM 699 N N . ASP A 1 94 ? -8.104 5.331 1.832 1.00 81.75 94 ASP A N 1
ATOM 700 C CA . ASP A 1 94 ? -7.699 4.291 2.789 1.00 81.75 94 ASP A CA 1
ATOM 701 C C . ASP A 1 94 ? -6.446 3.519 2.339 1.00 81.75 94 ASP A C 1
ATOM 703 O O . ASP A 1 94 ? -5.697 2.993 3.173 1.00 81.75 94 ASP A O 1
ATOM 707 N N . PHE A 1 95 ? -6.208 3.449 1.025 1.00 85.44 95 PHE A N 1
ATOM 708 C CA . PHE A 1 95 ? -5.029 2.818 0.435 1.00 85.44 95 PHE A CA 1
ATOM 709 C C . PHE A 1 95 ? -4.658 3.408 -0.935 1.00 85.44 95 PHE A C 1
ATOM 711 O O . PHE A 1 95 ? -5.500 3.970 -1.630 1.00 85.44 95 PHE A O 1
ATOM 718 N N . TYR A 1 96 ? -3.399 3.228 -1.337 1.00 81.50 96 TYR A N 1
ATOM 719 C CA . TYR A 1 96 ? -2.790 3.769 -2.557 1.00 81.50 96 TYR A CA 1
ATOM 720 C C . TYR A 1 96 ? -2.093 2.657 -3.346 1.00 81.50 96 TYR A C 1
ATOM 722 O O . TYR A 1 96 ? -1.647 1.674 -2.758 1.00 81.50 96 TYR A O 1
ATOM 730 N N . VAL A 1 97 ? -1.946 2.824 -4.663 1.00 81.38 97 VAL A N 1
ATOM 731 C CA . VAL A 1 97 ? -1.226 1.873 -5.527 1.00 81.38 97 VAL A CA 1
ATOM 732 C C . VAL A 1 97 ? -0.154 2.599 -6.321 1.00 81.38 97 VAL A C 1
ATOM 734 O O . VAL A 1 97 ? -0.456 3.353 -7.231 1.00 81.38 97 VAL A O 1
ATOM 737 N N . VAL A 1 98 ? 1.108 2.368 -5.995 1.00 79.31 98 VAL A N 1
ATOM 738 C CA . VAL A 1 98 ? 2.231 3.100 -6.583 1.00 79.31 98 VAL A CA 1
ATOM 739 C C . VAL A 1 98 ? 2.964 2.212 -7.577 1.00 79.31 98 VAL A C 1
ATOM 741 O O . VAL A 1 98 ? 3.456 1.151 -7.200 1.00 79.31 98 VAL A O 1
ATOM 744 N N . SER A 1 99 ? 3.084 2.666 -8.821 1.00 76.19 99 SER A N 1
ATOM 745 C CA . SER A 1 99 ? 3.869 1.997 -9.862 1.00 76.19 99 SER A CA 1
ATOM 746 C C . SER A 1 99 ? 5.255 2.627 -9.961 1.00 76.19 99 SER A C 1
ATOM 748 O O . SER A 1 99 ? 5.391 3.845 -10.049 1.00 76.19 99 SER A O 1
ATOM 750 N N . GLN A 1 100 ? 6.306 1.812 -9.947 1.00 71.12 100 GLN A N 1
ATOM 751 C CA . GLN A 1 100 ? 7.691 2.275 -10.042 1.00 71.12 100 GLN A CA 1
ATOM 752 C C . GLN A 1 100 ? 8.447 1.495 -11.097 1.00 71.12 100 GLN A C 1
ATOM 754 O O . GLN A 1 100 ? 8.383 0.269 -11.097 1.00 71.12 100 GLN A O 1
ATOM 759 N N . ALA A 1 101 ? 9.183 2.189 -11.964 1.00 67.75 101 ALA A N 1
ATOM 760 C CA . ALA A 1 101 ? 10.035 1.564 -12.960 1.00 67.75 101 ALA A CA 1
ATOM 761 C C . ALA A 1 101 ? 11.511 1.709 -12.561 1.00 67.75 101 ALA A C 1
ATOM 763 O O . ALA A 1 101 ? 12.030 2.812 -12.387 1.00 67.75 101 ALA A O 1
ATOM 764 N N . ALA A 1 102 ? 12.210 0.583 -12.444 1.00 62.66 102 ALA A N 1
ATOM 765 C CA . ALA A 1 102 ? 13.667 0.580 -12.395 1.00 62.66 102 ALA A CA 1
ATOM 766 C C . ALA A 1 102 ? 14.208 0.549 -13.829 1.00 62.66 102 ALA A C 1
ATOM 768 O O . ALA A 1 102 ? 13.790 -0.297 -14.619 1.00 62.66 102 ALA A O 1
ATOM 769 N N . SER A 1 103 ? 15.134 1.448 -14.173 1.00 59.91 103 SER A N 1
ATOM 770 C CA . SER A 1 103 ? 15.805 1.480 -15.477 1.00 59.91 103 SER A CA 1
ATOM 771 C C . SER A 1 103 ? 17.334 1.425 -15.318 1.00 59.91 103 SER A C 1
ATOM 773 O O . SER A 1 103 ? 17.854 1.789 -14.263 1.00 59.91 103 SER A O 1
ATOM 775 N N . PRO A 1 104 ? 18.096 1.037 -16.360 1.00 55.00 104 PRO A N 1
ATOM 776 C CA . PRO A 1 104 ? 19.563 1.065 -16.317 1.00 55.00 104 PRO A CA 1
ATOM 777 C C . PRO A 1 104 ? 20.166 2.464 -16.094 1.00 55.00 104 PRO A C 1
ATOM 779 O O . PRO A 1 104 ? 21.310 2.580 -15.667 1.00 55.00 104 PRO A O 1
ATOM 782 N N . SER A 1 105 ? 19.418 3.527 -16.407 1.00 58.56 105 SER A N 1
ATOM 783 C CA . SER A 1 105 ? 19.805 4.930 -16.197 1.00 58.56 105 SER A CA 1
ATOM 784 C C . SER A 1 105 ? 19.495 5.451 -14.790 1.00 58.56 105 SER A C 1
ATOM 786 O O . SER A 1 105 ? 19.832 6.593 -14.483 1.00 58.56 105 SER A O 1
ATOM 788 N N . GLY A 1 106 ? 18.868 4.633 -13.944 1.00 57.66 106 GLY A N 1
ATOM 789 C CA . GLY A 1 106 ? 18.408 5.012 -12.616 1.00 57.66 106 GLY A CA 1
ATOM 790 C C . GLY A 1 106 ? 16.925 4.715 -12.409 1.00 57.66 106 GLY A C 1
ATOM 791 O O . GLY A 1 106 ? 16.268 4.035 -13.201 1.00 57.66 106 GLY A O 1
ATOM 792 N N . TRP A 1 107 ? 16.401 5.225 -11.308 1.00 56.62 107 TRP A N 1
ATOM 793 C CA . TRP A 1 107 ? 15.041 4.973 -10.860 1.00 56.62 107 TRP A CA 1
ATOM 794 C C . TRP A 1 107 ? 14.114 6.052 -11.412 1.00 56.62 107 TRP A C 1
ATOM 796 O O . TRP A 1 107 ? 14.341 7.237 -11.175 1.00 56.62 107 TRP A O 1
ATOM 806 N N . GLU A 1 108 ? 13.077 5.647 -12.142 1.00 54.94 108 GLU A N 1
ATOM 807 C CA . GLU A 1 108 ? 12.014 6.547 -12.581 1.00 54.94 108 GLU A CA 1
ATOM 808 C C . GLU A 1 108 ? 10.707 6.122 -11.904 1.00 54.94 108 GLU A C 1
ATOM 810 O O . GLU A 1 108 ? 10.068 5.125 -12.251 1.00 54.94 108 GLU A O 1
ATOM 815 N N . SER A 1 109 ? 10.305 6.882 -10.888 1.00 50.03 109 SER A N 1
ATOM 816 C CA . SER A 1 109 ? 9.000 6.716 -10.255 1.00 50.03 109 SER A CA 1
ATOM 817 C C . SER A 1 109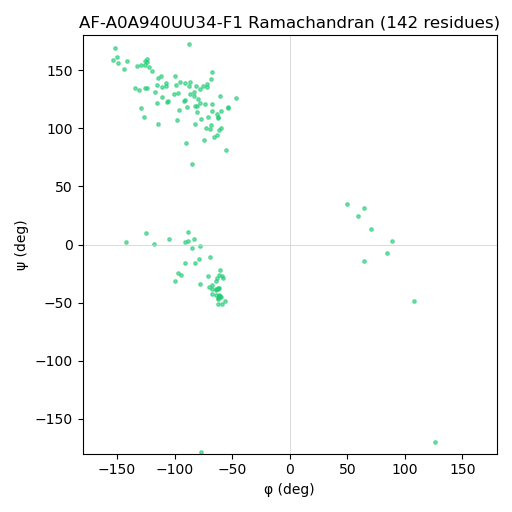 ? 7.947 7.449 -11.091 1.00 50.03 109 SER A C 1
ATOM 819 O O . SER A 1 109 ? 7.837 8.673 -11.031 1.00 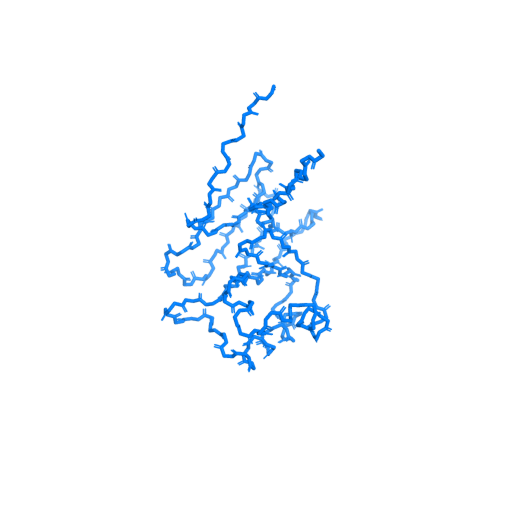50.03 109 SER A O 1
ATOM 821 N N . CYS A 1 110 ? 7.145 6.715 -11.860 1.00 50.94 110 CYS A N 1
ATOM 822 C CA . CYS A 1 110 ? 5.910 7.252 -12.427 1.00 50.94 110 CYS A CA 1
ATOM 823 C C . CYS A 1 110 ? 4.764 7.002 -11.444 1.00 50.94 110 CYS A C 1
ATOM 825 O O . CYS A 1 110 ? 4.064 5.996 -11.521 1.00 50.94 110 CYS A O 1
ATOM 827 N N . CYS A 1 111 ? 4.567 7.932 -10.509 1.00 49.16 111 CYS A N 1
ATOM 828 C CA . CYS A 1 111 ? 3.378 7.923 -9.664 1.00 49.16 111 CYS A CA 1
ATOM 829 C C . CYS A 1 111 ? 2.148 8.253 -10.525 1.00 49.16 111 CYS A C 1
ATOM 831 O O . CYS A 1 111 ? 1.914 9.412 -10.854 1.00 49.16 111 CYS A O 1
ATOM 833 N N . GLU A 1 112 ? 1.353 7.245 -10.882 1.00 47.53 112 GLU A N 1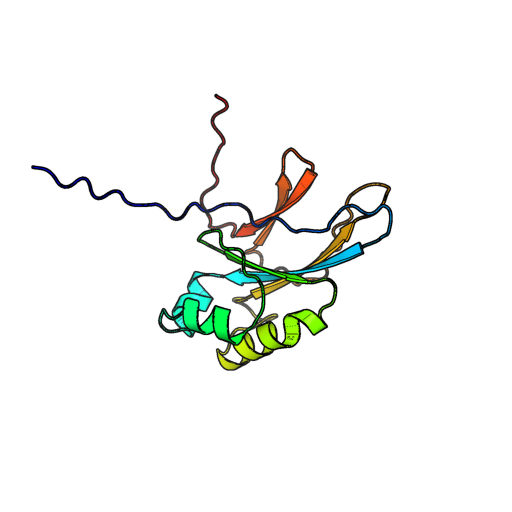
ATOM 834 C CA . GLU A 1 112 ? 0.056 7.439 -11.553 1.00 47.53 112 GLU A CA 1
ATOM 835 C C . GLU A 1 112 ? -1.097 7.740 -10.570 1.00 47.53 112 GLU A C 1
ATOM 837 O O . GLU A 1 112 ? -2.253 7.848 -10.979 1.00 47.53 112 GLU A O 1
ATOM 842 N N . THR A 1 113 ? -0.832 7.887 -9.267 1.00 50.69 113 THR A N 1
ATOM 843 C CA . THR A 1 113 ? -1.893 8.009 -8.254 1.00 50.69 113 THR A CA 1
ATOM 844 C C . THR A 1 113 ? -2.340 9.427 -7.937 1.00 50.69 113 THR A C 1
ATOM 846 O O . THR A 1 113 ? -1.530 10.328 -7.729 1.00 50.69 113 THR A O 1
ATOM 849 N N . LEU A 1 114 ? -3.663 9.551 -7.783 1.00 56.53 114 LEU A N 1
ATOM 850 C CA . LEU A 1 114 ? -4.364 10.621 -7.076 1.00 56.53 114 LEU A CA 1
ATOM 851 C C . LEU A 1 114 ? -3.715 10.899 -5.711 1.00 56.53 114 LEU A C 1
ATOM 853 O O . LEU A 1 114 ? -3.563 9.998 -4.887 1.00 56.53 114 LEU A O 1
ATOM 857 N N . ASP A 1 115 ? -3.360 12.162 -5.491 1.00 60.47 115 ASP A N 1
ATOM 858 C CA . ASP A 1 115 ? -2.797 12.683 -4.248 1.00 60.47 115 ASP A CA 1
ATOM 859 C C . ASP A 1 115 ? -3.923 13.331 -3.429 1.00 60.47 115 ASP A C 1
ATOM 861 O O . ASP A 1 115 ? -4.422 14.400 -3.784 1.00 60.47 115 ASP A O 1
ATOM 865 N N . ASP A 1 116 ? -4.354 12.678 -2.345 1.00 69.56 116 ASP A N 1
ATOM 866 C CA . ASP A 1 116 ? -5.244 13.292 -1.346 1.00 69.56 116 ASP A CA 1
ATOM 867 C C . ASP A 1 116 ? -4.491 14.241 -0.400 1.00 69.56 116 ASP A C 1
ATOM 869 O O . ASP A 1 116 ? -5.089 14.880 0.465 1.00 69.56 116 ASP A O 1
ATOM 873 N N . GLY A 1 117 ? -3.177 14.366 -0.587 1.00 73.00 117 GLY A N 1
ATOM 874 C CA . GLY A 1 117 ? -2.293 15.218 0.176 1.00 73.00 117 GLY A CA 1
ATOM 875 C C . GLY A 1 117 ? -1.715 14.551 1.416 1.00 73.00 117 GLY A C 1
ATOM 876 O O . GLY A 1 117 ? -0.986 15.237 2.132 1.00 73.00 117 GLY A O 1
ATOM 877 N N . GLU A 1 118 ? -1.983 13.272 1.700 1.00 80.38 118 GLU A N 1
ATOM 878 C CA . GLU A 1 118 ? -1.563 12.638 2.960 1.00 80.38 118 GLU A CA 1
ATOM 879 C C . GLU A 1 118 ? -0.258 11.836 2.870 1.00 80.38 118 GLU A C 1
ATOM 881 O O . GLU A 1 118 ? 0.436 11.688 3.882 1.00 80.38 118 GLU A O 1
ATOM 886 N N . ILE A 1 119 ? 0.110 11.355 1.679 1.00 79.44 119 ILE A N 1
ATOM 887 C CA . ILE A 1 119 ? 1.350 10.602 1.452 1.00 79.44 119 ILE A CA 1
ATOM 888 C C . ILE A 1 119 ? 2.458 11.537 0.968 1.00 79.44 119 ILE A C 1
ATOM 890 O O . ILE A 1 119 ? 2.249 12.449 0.171 1.00 79.44 119 ILE A O 1
ATOM 894 N N . GLU A 1 120 ? 3.664 11.307 1.472 1.00 78.88 120 GLU A N 1
ATOM 895 C CA . GLU A 1 120 ? 4.884 11.972 1.037 1.00 78.88 120 GLU A CA 1
ATOM 896 C C . GLU A 1 120 ? 5.845 10.940 0.442 1.00 78.88 120 GLU A C 1
ATOM 898 O O . GLU A 1 120 ? 6.107 9.901 1.057 1.00 78.88 120 GLU A O 1
ATOM 903 N N . TYR A 1 121 ? 6.379 11.246 -0.742 1.00 76.94 121 TYR A N 1
ATOM 904 C CA . TYR A 1 121 ? 7.332 10.411 -1.473 1.00 76.94 121 TYR A CA 1
ATOM 905 C C . TYR A 1 121 ? 8.729 11.031 -1.415 1.00 76.94 121 TYR A C 1
ATOM 907 O O . TYR A 1 121 ? 8.886 12.238 -1.594 1.00 76.94 121 TYR A O 1
ATOM 915 N N . TYR A 1 122 ? 9.750 10.215 -1.172 1.00 73.31 122 TYR A N 1
ATOM 916 C CA . TYR A 1 122 ? 11.146 10.655 -1.088 1.00 73.31 122 TYR A CA 1
ATOM 917 C C . TYR A 1 122 ? 12.085 9.515 -1.484 1.00 73.31 122 TYR A C 1
ATOM 919 O O . TYR A 1 122 ? 11.668 8.367 -1.609 1.00 73.31 122 TYR A O 1
ATOM 927 N N . HIS A 1 123 ? 13.359 9.841 -1.672 1.00 73.00 123 HIS A N 1
ATOM 928 C CA . HIS A 1 1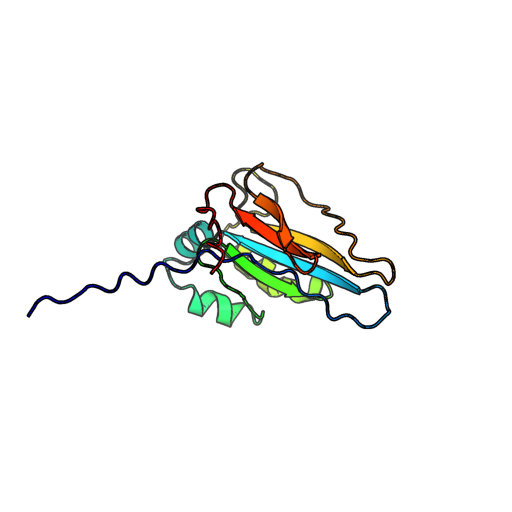23 ? 14.423 8.861 -1.862 1.00 73.00 123 HIS A CA 1
ATOM 929 C C . HIS A 1 123 ? 15.285 8.815 -0.600 1.00 73.00 123 HIS A C 1
ATOM 931 O O . HIS A 1 123 ? 15.537 9.859 0.008 1.00 73.00 123 HIS A O 1
ATOM 937 N N . ASP A 1 124 ? 15.697 7.620 -0.179 1.00 69.00 124 ASP A N 1
ATOM 938 C CA . ASP A 1 124 ? 16.645 7.471 0.925 1.00 69.00 124 ASP A CA 1
ATOM 939 C C . ASP A 1 124 ? 18.093 7.768 0.482 1.00 69.00 124 ASP A C 1
ATOM 941 O O . ASP A 1 124 ? 18.357 8.137 -0.663 1.00 69.00 124 ASP A O 1
ATOM 945 N N . GLU A 1 125 ? 19.047 7.628 1.407 1.00 70.31 125 GLU A N 1
ATOM 946 C CA . GLU A 1 125 ? 20.481 7.854 1.153 1.00 70.31 125 GLU A CA 1
ATOM 947 C C . GLU A 1 125 ? 21.034 6.953 0.028 1.00 70.31 125 GLU A C 1
ATOM 949 O O . GLU A 1 125 ? 21.927 7.364 -0.714 1.00 70.31 125 GLU A O 1
ATOM 954 N N . ASP A 1 126 ? 20.449 5.765 -0.152 1.00 68.56 126 ASP A N 1
ATOM 955 C CA . ASP A 1 126 ? 20.800 4.792 -1.190 1.00 68.56 126 ASP A CA 1
ATOM 956 C C . ASP A 1 126 ? 20.027 5.036 -2.503 1.00 68.56 126 ASP A C 1
ATOM 958 O O . ASP A 1 126 ? 20.048 4.197 -3.402 1.00 68.56 126 ASP A O 1
ATOM 962 N N . HIS A 1 127 ? 19.337 6.178 -2.624 1.00 68.06 127 HIS A N 1
ATOM 963 C CA . HIS A 1 127 ? 18.464 6.529 -3.749 1.00 68.06 127 HIS A CA 1
ATOM 964 C C . HIS A 1 127 ? 17.316 5.535 -3.963 1.00 68.06 127 HIS A C 1
ATOM 966 O O . HIS A 1 127 ? 16.773 5.433 -5.063 1.00 68.06 127 HIS A O 1
ATOM 972 N N . ARG A 1 128 ? 16.906 4.814 -2.916 1.00 69.94 128 ARG A N 1
ATOM 973 C CA . ARG A 1 128 ? 15.740 3.938 -2.989 1.00 69.94 128 ARG A CA 1
ATOM 974 C C . ARG A 1 128 ? 14.482 4.754 -2.754 1.00 69.94 128 ARG A C 1
ATOM 976 O O . ARG A 1 128 ? 14.412 5.510 -1.777 1.00 69.94 128 ARG A O 1
ATOM 983 N N . PRO A 1 129 ? 13.470 4.601 -3.610 1.00 71.56 129 PRO A N 1
ATOM 984 C CA . PRO A 1 129 ? 12.229 5.312 -3.425 1.00 71.56 129 PRO A CA 1
ATOM 985 C C . PRO A 1 129 ? 11.509 4.780 -2.182 1.00 71.56 129 PRO A C 1
ATOM 987 O O . PRO A 1 129 ? 11.502 3.579 -1.891 1.00 71.56 129 PRO A O 1
ATOM 990 N N . CYS A 1 130 ? 10.876 5.696 -1.460 1.00 75.62 130 CYS A N 1
ATOM 991 C CA . CYS A 1 130 ? 10.196 5.448 -0.199 1.00 75.62 130 CYS A CA 1
ATOM 992 C C . CYS A 1 130 ? 8.899 6.267 -0.097 1.00 75.62 130 CYS A C 1
ATOM 994 O O . CYS A 1 130 ? 8.762 7.317 -0.734 1.00 75.62 130 CYS A O 1
ATOM 996 N N . ALA A 1 131 ? 7.969 5.824 0.754 1.00 78.25 131 ALA A N 1
ATOM 997 C CA . ALA A 1 131 ? 6.763 6.579 1.107 1.00 78.25 131 ALA A CA 1
ATOM 998 C C . ALA A 1 131 ? 6.509 6.622 2.621 1.00 78.25 131 ALA A C 1
ATOM 1000 O O . ALA A 1 131 ? 6.939 5.742 3.375 1.00 78.25 131 ALA A O 1
ATOM 1001 N N . ARG A 1 132 ? 5.810 7.671 3.073 1.00 81.06 132 ARG A N 1
ATOM 1002 C CA . ARG A 1 132 ? 5.313 7.824 4.454 1.00 81.06 132 ARG A CA 1
ATOM 1003 C C . ARG A 1 132 ? 4.019 8.637 4.507 1.00 81.06 132 ARG A C 1
ATOM 1005 O O . ARG A 1 132 ? 3.753 9.413 3.595 1.00 81.06 132 ARG A O 1
ATOM 1012 N N . LEU A 1 133 ? 3.273 8.536 5.608 1.00 81.06 133 LEU A N 1
ATOM 1013 C CA . LEU A 1 133 ? 2.224 9.510 5.936 1.00 81.06 133 LEU A CA 1
ATOM 1014 C C . LEU A 1 133 ? 2.856 10.811 6.443 1.00 81.06 133 LEU A C 1
ATOM 1016 O O . LEU A 1 133 ? 3.754 10.767 7.282 1.00 81.06 133 LEU A O 1
ATOM 1020 N N . LYS A 1 134 ? 2.369 11.972 5.992 1.00 80.25 134 LYS A N 1
ATOM 1021 C CA . LYS A 1 134 ? 2.863 13.293 6.441 1.00 80.25 134 LYS A CA 1
ATOM 1022 C C . LYS A 1 134 ? 2.673 13.537 7.937 1.00 80.25 134 LYS A C 1
ATOM 1024 O O . LYS A 1 134 ? 3.407 14.313 8.540 1.00 80.25 134 LYS A O 1
ATOM 1029 N N . THR A 1 135 ? 1.681 12.886 8.534 1.00 74.00 135 THR A N 1
ATOM 1030 C CA . THR A 1 135 ? 1.397 12.942 9.971 1.00 74.00 135 THR A CA 1
ATOM 1031 C C . THR A 1 135 ? 2.328 12.054 10.798 1.00 74.00 135 THR A C 1
ATOM 1033 O O . THR A 1 135 ? 2.363 12.199 12.020 1.00 74.00 135 THR A O 1
ATOM 1036 N N . ALA A 1 136 ? 3.093 11.156 10.164 1.00 67.56 136 ALA A N 1
ATOM 1037 C CA . ALA A 1 136 ? 4.022 10.284 10.866 1.00 67.56 136 ALA A CA 1
ATOM 1038 C C . ALA A 1 136 ? 5.237 11.087 11.378 1.00 67.56 136 ALA A C 1
ATOM 1040 O O . ALA A 1 136 ? 5.798 11.906 10.641 1.00 67.56 136 ALA A O 1
ATOM 1041 N N . PRO A 1 137 ? 5.678 10.870 12.631 1.00 59.03 137 PRO A N 1
ATOM 1042 C CA . PRO A 1 137 ? 6.814 11.584 13.198 1.00 59.03 137 PRO A CA 1
ATOM 1043 C C . PRO A 1 137 ? 8.095 11.332 12.389 1.00 59.03 137 PRO A C 1
ATOM 1045 O O . PRO A 1 137 ? 8.503 10.194 12.158 1.00 59.03 137 PRO A O 1
ATOM 1048 N N . ILE A 1 138 ? 8.770 12.411 11.983 1.00 57.69 138 ILE A N 1
ATOM 1049 C CA . ILE A 1 138 ? 10.047 12.334 11.268 1.00 57.69 138 ILE A CA 1
ATOM 1050 C C . ILE A 1 138 ? 11.144 11.940 12.259 1.00 57.69 138 ILE A C 1
ATOM 1052 O O . ILE A 1 138 ? 11.410 12.665 13.219 1.00 57.69 138 ILE A O 1
ATOM 1056 N N . ARG A 1 139 ? 11.842 10.825 12.019 1.00 56.03 139 ARG A N 1
ATOM 1057 C CA . ARG A 1 139 ? 13.127 10.584 12.683 1.00 56.03 139 ARG A CA 1
ATOM 1058 C C . ARG A 1 139 ? 14.205 11.422 12.002 1.00 56.03 139 ARG A C 1
ATOM 1060 O O . ARG A 1 139 ? 14.660 11.075 10.917 1.00 56.03 139 ARG A O 1
ATOM 1067 N N . GLU A 1 140 ? 14.683 12.464 12.672 1.00 43.56 140 GLU A N 1
ATOM 1068 C CA . GLU A 1 140 ? 16.049 12.926 12.434 1.00 43.56 140 GLU A CA 1
ATOM 1069 C C . GLU A 1 140 ? 16.990 11.786 12.851 1.00 43.56 140 GLU A C 1
ATOM 1071 O O . GLU A 1 140 ? 17.059 11.411 14.028 1.00 43.56 140 GLU A O 1
ATOM 1076 N N . ARG A 1 141 ? 17.693 11.171 11.891 1.00 45.88 141 ARG A N 1
ATOM 1077 C CA . ARG A 1 141 ? 18.834 10.315 12.227 1.00 45.88 141 ARG A CA 1
ATOM 1078 C C . ARG A 1 141 ? 19.867 11.215 12.902 1.00 45.88 141 ARG A C 1
ATOM 1080 O O . ARG A 1 141 ? 20.497 12.036 12.246 1.00 45.88 141 ARG A O 1
ATOM 1087 N N . ARG A 1 142 ? 20.059 11.056 14.213 1.00 33.84 142 ARG A N 1
ATOM 1088 C CA . ARG A 1 142 ? 21.299 11.507 14.848 1.00 33.84 142 ARG A CA 1
ATOM 1089 C C . ARG A 1 142 ? 22.427 10.697 14.223 1.00 33.84 142 ARG A C 1
ATOM 1091 O O . ARG A 1 142 ? 22.497 9.491 14.454 1.00 33.84 142 ARG A O 1
ATOM 1098 N N . SER A 1 143 ? 23.258 11.353 13.421 1.00 35.97 143 SER A N 1
ATOM 1099 C CA . SER A 1 143 ? 24.558 10.824 13.024 1.00 35.97 143 SER A CA 1
ATOM 1100 C C . SER A 1 143 ? 25.314 10.454 14.302 1.00 35.97 143 SER A C 1
ATOM 1102 O O . SER A 1 143 ? 25.507 11.314 15.165 1.00 35.97 143 SER A O 1
ATOM 1104 N N . LEU A 1 144 ? 25.632 9.168 14.460 1.00 35.41 144 LEU A N 1
ATOM 1105 C CA . LEU A 1 144 ? 26.594 8.692 15.455 1.00 35.41 144 LEU A CA 1
ATOM 1106 C C . LEU A 1 144 ? 28.007 8.885 14.912 1.00 35.41 144 LEU A C 1
ATOM 1108 O O . LEU A 1 144 ? 28.195 8.624 13.702 1.00 35.41 144 LEU A O 1
#

Solvent-accessible surface area (backbone atoms only — not comparable to full-atom values): 8798 Å² total; per-residue (Å²): 136,83,83,78,78,76,77,76,68,66,62,68,52,71,50,72,68,76,76,83,92,73,85,54,79,46,53,25,33,32,40,38,33,36,34,64,57,50,33,63,59,44,76,64,43,57,69,60,51,49,64,72,33,74,57,69,73,49,74,22,64,58,40,32,34,35,71,32,70,46,71,74,77,41,44,56,46,50,52,58,38,47,77,50,72,50,38,74,86,50,91,84,62,38,34,46,66,42,39,34,36,42,42,88,92,46,78,46,75,56,72,83,57,87,78,90,76,52,72,43,77,50,62,49,97,84,66,44,50,31,42,44,52,69,87,54,76,81,80,79,78,75,83,126

Mean predicted aligned error: 10.61 Å

Radius of gyration: 16.46 Å; Cα contacts (8 Å, |Δi|>4): 228; chains: 1; bounding box: 42×30×59 Å

Nearest PDB structures (foldseek):
  1hwu-assembly3_E-2  TM=4.593E-01  e=1.971E-01  Herbaspirillum seropedicae
  1vk8-assembly1_D  TM=4.242E-01  e=3.780E-01  Thermotoga maritima
  7f84-assembly1_B  TM=4.534E-01  e=1.390E+00  Leptospira interrogans serovar Copenhageni str. Fiocruz 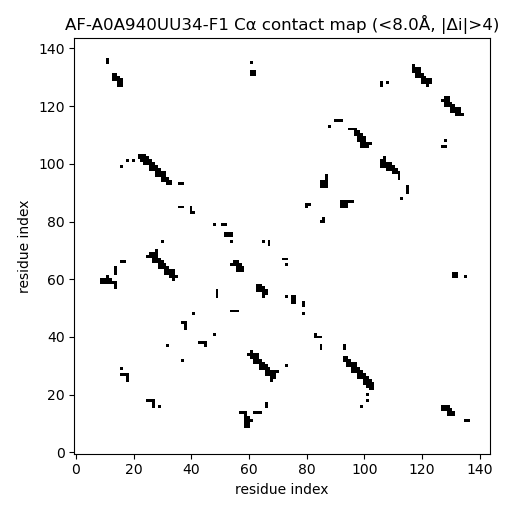L1-130
  4gdf-assembly1_A  TM=2.797E-01  e=3.358E-01  Betapolyomavirus macacae
  3oq2-assembly1_B  TM=4.106E-01  e=2.103E+00  Nitratidesulfovibrio vulgaris str. Hildenborough

Foldseek 3Di:
DDPPPPPPPQAQDWDFADDDDDQDKAKKKKKKFFPVLVCVLCVNPPVVLCVQQVFDWDDRNGIIMGMDRDVVNCVSVVVSCVVSVAAAADPPHGMYMWIWIQHPVGTDTPGPGDCPPQKDWDADPVRTITIHGPPDDDDPPPDD

pLDDT: mean 70.99, std 17.73, range [33.84, 92.5]